Protein AF-A0A3C0C6T7-F1 (afdb_monomer)

pLDDT: mean 97.29, std 1.56, range [91.44, 98.62]

Sequence (66 aa):
HTVGPIWRGGNSGEEKTLENAYRNSLKEAVSIGAKSVAFPAISTGVYRFPPDLAADIAVRTIISFL

Nearest PDB structures (foldseek):
  5cms-assembly3_B  TM=9.991E-01  e=2.013E-05  Escherichia coli
  5cb3-assembly1_A  TM=1.004E+00  e=2.439E-05  Escherichia coli K-12
  5cb5-assembly14_M  TM=9.994E-01  e=2.288E-05  Escherichia coli K-12
  1vhu-assembly1_A  TM=9.359E-01  e=3.850E-03  Archaeoglobus fulgidus
  6fx7-assembly1_A  TM=8.924E-01  e=6.429E-03  Archaeoglobus fulgidus DSM 4304

Foldseek 3Di:
DFAAAQDPPPPPCRLVSLLCRLLVVVVVCVVVVHPDDDDDLHCVPPSVDDSVSSVVSNVVSVVVND

Solvent-accessible surface area (backbone atoms only — not comparable to full-atom values): 4045 Å² total; per-residue (Å²): 139,75,74,53,40,65,54,81,84,70,82,82,54,35,68,59,43,40,37,47,34,53,52,53,52,50,53,50,37,57,74,73,65,55,91,75,87,87,80,75,79,70,27,46,59,97,31,57,30,57,60,70,61,47,49,52,44,51,53,53,45,53,64,76,68,110

Structure (mmCIF, N/CA/C/O backbone):
dat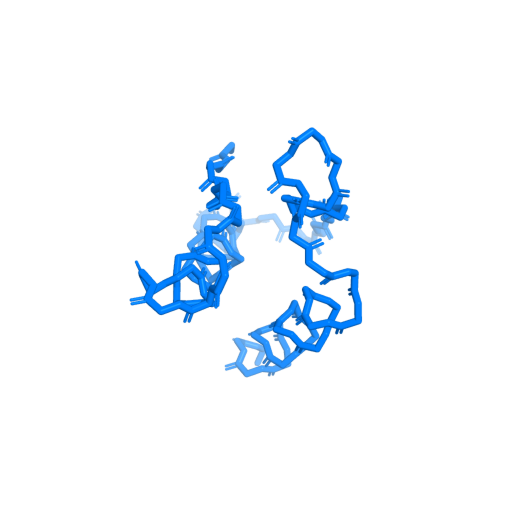a_AF-A0A3C0C6T7-F1
#
_entry.id   AF-A0A3C0C6T7-F1
#
loop_
_atom_site.group_PDB
_atom_site.id
_atom_site.type_symbol
_atom_site.label_atom_id
_atom_site.label_alt_id
_atom_site.label_comp_id
_atom_site.label_asym_id
_atom_site.label_entity_id
_atom_site.label_seq_id
_atom_site.pdbx_PDB_ins_code
_atom_site.Cartn_x
_atom_site.Cartn_y
_atom_site.Cartn_z
_atom_site.occupancy
_atom_site.B_iso_or_equiv
_atom_site.auth_seq_id
_atom_site.auth_comp_id
_atom_site.auth_asym_id
_atom_site.auth_atom_id
_atom_site.pdbx_PDB_model_num
ATOM 1 N N . HIS A 1 1 ? -4.402 11.273 1.128 1.00 91.44 1 HIS A N 1
ATOM 2 C CA . HIS A 1 1 ? -3.690 11.279 -0.171 1.00 91.44 1 HIS A CA 1
ATOM 3 C C . HIS A 1 1 ? -2.349 10.588 0.022 1.00 91.44 1 HIS A C 1
ATOM 5 O O . HIS A 1 1 ? -1.731 10.808 1.055 1.00 91.44 1 HIS A O 1
ATOM 11 N N . THR A 1 2 ? -1.911 9.756 -0.920 1.00 95.69 2 THR A N 1
ATOM 12 C CA . THR A 1 2 ? -0.624 9.051 -0.842 1.00 95.69 2 THR A CA 1
ATOM 13 C C . THR A 1 2 ? 0.001 8.962 -2.228 1.00 95.69 2 THR A C 1
ATOM 15 O O . THR A 1 2 ? -0.717 8.986 -3.227 1.00 95.69 2 THR A O 1
ATOM 18 N N . VAL A 1 3 ? 1.327 8.876 -2.291 1.00 95.44 3 VAL A N 1
ATOM 19 C CA . VAL A 1 3 ? 2.075 8.736 -3.543 1.00 95.44 3 VAL A CA 1
ATOM 20 C C . VAL A 1 3 ? 2.656 7.332 -3.581 1.00 95.44 3 VAL A C 1
ATOM 22 O O . VAL A 1 3 ? 3.474 6.968 -2.740 1.00 95.44 3 VAL A O 1
ATOM 25 N N . GLY A 1 4 ? 2.199 6.537 -4.544 1.00 94.88 4 GLY A N 1
ATOM 26 C CA . GLY A 1 4 ? 2.759 5.217 -4.796 1.00 94.88 4 GLY A CA 1
ATOM 27 C C . GLY A 1 4 ? 4.072 5.291 -5.590 1.00 94.88 4 GLY A C 1
ATOM 28 O O . GLY A 1 4 ? 4.351 6.304 -6.236 1.00 94.88 4 GLY A O 1
ATOM 29 N N . PRO A 1 5 ? 4.893 4.230 -5.569 1.00 97.19 5 PRO A N 1
ATOM 30 C CA . PRO A 1 5 ? 6.130 4.167 -6.343 1.00 97.19 5 PRO A CA 1
ATOM 31 C C . PRO A 1 5 ? 5.862 4.092 -7.850 1.00 97.19 5 PRO A C 1
ATOM 33 O O . PRO A 1 5 ? 4.864 3.511 -8.284 1.00 97.19 5 PRO A O 1
ATOM 36 N N . ILE A 1 6 ? 6.803 4.606 -8.642 1.00 97.44 6 ILE A N 1
ATOM 37 C CA . ILE A 1 6 ? 6.944 4.253 -10.061 1.00 97.44 6 ILE A CA 1
ATOM 38 C C . ILE A 1 6 ? 7.730 2.946 -10.126 1.00 97.44 6 ILE A C 1
ATOM 40 O O . ILE A 1 6 ? 8.810 2.867 -9.543 1.00 97.44 6 ILE A O 1
ATOM 44 N N . TRP A 1 7 ? 7.223 1.950 -10.847 1.00 97.38 7 TRP A N 1
ATOM 45 C CA . TRP A 1 7 ? 7.920 0.682 -11.028 1.00 97.38 7 TRP A CA 1
ATOM 46 C C . TRP A 1 7 ? 9.160 0.836 -11.911 1.00 97.38 7 TRP A C 1
ATOM 48 O O . TRP A 1 7 ? 9.067 1.297 -13.051 1.00 97.38 7 TRP A O 1
ATOM 58 N N . ARG A 1 8 ? 10.322 0.428 -11.392 1.00 96.12 8 ARG A N 1
ATOM 59 C CA . ARG A 1 8 ? 11.622 0.456 -12.082 1.00 96.12 8 ARG A CA 1
ATOM 60 C C . ARG A 1 8 ? 12.285 -0.923 -12.121 1.00 96.12 8 ARG A C 1
ATOM 62 O O . ARG A 1 8 ? 13.501 -1.021 -12.258 1.00 96.12 8 ARG A O 1
ATOM 69 N N . GLY A 1 9 ? 11.491 -1.990 -12.023 1.00 94.69 9 GLY A N 1
ATOM 70 C CA . GLY A 1 9 ? 11.978 -3.370 -12.071 1.00 94.69 9 GLY A CA 1
ATOM 71 C C . GLY A 1 9 ? 12.190 -4.031 -10.708 1.00 94.69 9 GLY A C 1
ATOM 72 O O . GLY A 1 9 ? 12.798 -5.094 -10.668 1.00 94.69 9 GLY A O 1
ATOM 73 N N . GLY A 1 10 ? 11.710 -3.434 -9.609 1.00 93.94 10 GLY A N 1
ATOM 74 C CA . GLY A 1 10 ? 11.589 -4.100 -8.302 1.00 93.94 10 GLY A CA 1
ATOM 75 C C . GLY A 1 10 ? 12.831 -4.046 -7.411 1.00 93.94 10 GLY A C 1
ATOM 76 O O . GLY A 1 10 ? 12.790 -4.499 -6.273 1.00 93.94 10 GLY A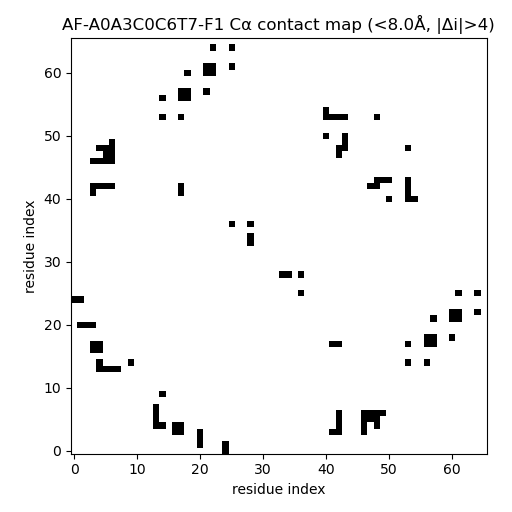 O 1
ATOM 77 N N . ASN A 1 11 ? 13.928 -3.461 -7.896 1.00 93.69 11 ASN A N 1
ATOM 78 C CA . ASN A 1 11 ? 15.201 -3.381 -7.168 1.00 93.69 11 ASN A CA 1
ATOM 79 C C . ASN A 1 11 ? 15.460 -2.005 -6.527 1.00 93.69 11 ASN A C 1
ATOM 81 O O . ASN A 1 11 ? 16.553 -1.752 -6.029 1.00 93.69 11 ASN A O 1
ATOM 85 N N . SER A 1 12 ? 14.480 -1.098 -6.551 1.00 94.31 12 SER A N 1
ATOM 86 C CA . SER A 1 12 ? 14.586 0.271 -6.018 1.00 94.31 12 SER A CA 1
ATOM 87 C C . SER A 1 12 ? 13.769 0.477 -4.734 1.00 94.31 12 SER A C 1
ATOM 89 O O . SER A 1 12 ? 13.538 1.615 -4.326 1.00 94.31 12 SER A O 1
ATOM 91 N N . GLY A 1 13 ? 13.318 -0.608 -4.095 1.00 96.50 13 GLY A N 1
ATOM 92 C CA . GLY A 1 13 ? 12.505 -0.557 -2.877 1.00 96.50 13 GLY A CA 1
ATOM 93 C C . GLY A 1 13 ? 11.026 -0.245 -3.123 1.00 96.50 13 GLY A C 1
ATOM 94 O O . GLY A 1 13 ? 10.317 0.117 -2.183 1.00 96.50 13 GLY A O 1
ATOM 95 N N . GLU A 1 14 ? 10.543 -0.395 -4.359 1.00 98.00 14 GLU A N 1
ATOM 96 C CA . GLU A 1 14 ? 9.178 -0.041 -4.748 1.00 98.00 14 GLU A CA 1
ATOM 97 C C . GLU A 1 14 ? 8.135 -0.786 -3.912 1.00 98.00 14 GLU A C 1
ATOM 99 O O . GLU A 1 14 ? 7.173 -0.177 -3.450 1.00 98.00 14 GLU A O 1
ATOM 104 N N . GLU A 1 15 ? 8.339 -2.077 -3.641 1.00 97.94 15 GLU A N 1
ATOM 105 C CA . GLU A 1 15 ? 7.414 -2.852 -2.809 1.00 97.94 15 GLU A CA 1
ATOM 106 C C . GLU A 1 15 ? 7.240 -2.236 -1.418 1.00 97.94 15 GLU A C 1
ATOM 108 O O . GLU A 1 15 ? 6.116 -2.082 -0.936 1.00 97.94 15 GLU A O 1
ATOM 113 N N . LYS A 1 16 ? 8.345 -1.802 -0.796 1.00 98.12 16 LYS A N 1
ATOM 114 C CA . LYS A 1 16 ? 8.308 -1.177 0.527 1.00 98.12 16 LYS A CA 1
ATOM 115 C C . LYS A 1 16 ? 7.621 0.181 0.486 1.00 98.12 16 LYS A C 1
ATOM 117 O O . LYS A 1 16 ? 6.869 0.520 1.400 1.00 98.12 16 LYS A O 1
ATOM 122 N N . THR A 1 17 ? 7.850 0.963 -0.566 1.00 98.19 17 THR A N 1
ATOM 123 C CA . THR A 1 17 ? 7.146 2.234 -0.766 1.00 98.19 17 THR A CA 1
ATOM 124 C C . THR A 1 17 ? 5.642 2.013 -0.925 1.00 98.19 17 THR A C 1
ATOM 126 O O . THR A 1 17 ? 4.861 2.745 -0.317 1.00 98.19 17 THR A O 1
ATOM 129 N N . LEU A 1 18 ? 5.223 0.992 -1.681 1.00 98.44 18 LEU A N 1
ATOM 130 C CA . LEU A 1 18 ? 3.811 0.648 -1.843 1.00 98.44 18 LEU A CA 1
ATOM 131 C C . LEU A 1 18 ? 3.190 0.174 -0.518 1.00 98.44 18 LEU A C 1
ATOM 133 O O . LEU A 1 18 ? 2.122 0.655 -0.143 1.00 98.44 18 LEU A O 1
ATOM 137 N N . GLU A 1 19 ? 3.882 -0.686 0.235 1.00 98.50 19 GLU A N 1
ATOM 138 C CA . GLU A 1 19 ? 3.473 -1.111 1.584 1.00 98.50 19 GLU A CA 1
ATOM 139 C C . GLU A 1 19 ? 3.262 0.102 2.506 1.00 98.50 19 GLU A C 1
ATOM 141 O O . GLU A 1 19 ? 2.228 0.238 3.165 1.00 98.50 19 GLU A O 1
ATOM 146 N N . ASN A 1 20 ? 4.218 1.035 2.517 1.00 98.44 20 ASN A N 1
ATOM 147 C CA . ASN A 1 20 ? 4.133 2.252 3.320 1.00 98.44 20 AS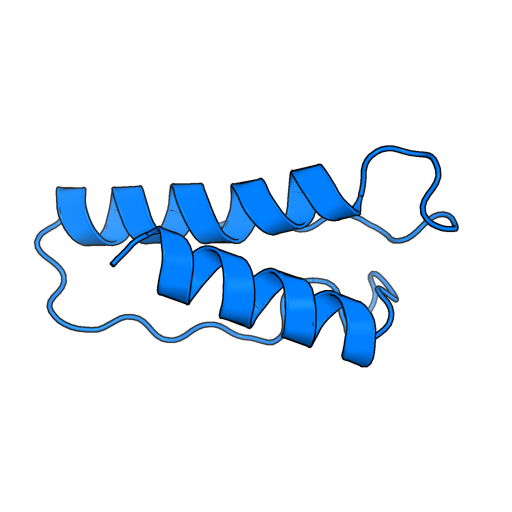N A CA 1
ATOM 148 C C . ASN A 1 20 ? 2.959 3.145 2.892 1.00 98.44 20 ASN A C 1
ATOM 150 O O . ASN A 1 20 ? 2.315 3.747 3.754 1.00 98.44 20 ASN A O 1
ATOM 154 N N . ALA A 1 21 ? 2.645 3.214 1.594 1.00 98.50 21 ALA A N 1
ATOM 155 C CA . ALA A 1 21 ? 1.509 3.981 1.090 1.00 98.50 21 ALA A CA 1
ATOM 156 C C . ALA A 1 21 ? 0.176 3.474 1.667 1.00 98.50 21 ALA A C 1
ATOM 158 O O . ALA A 1 21 ? -0.629 4.291 2.123 1.00 98.50 21 ALA A O 1
ATOM 159 N N . TYR A 1 22 ? -0.031 2.153 1.717 1.00 98.62 22 TYR A N 1
ATOM 160 C CA . TYR A 1 22 ? -1.200 1.546 2.364 1.00 98.62 22 TYR A CA 1
ATOM 161 C C . TYR A 1 22 ? -1.171 1.736 3.882 1.00 98.62 22 TYR A C 1
ATOM 163 O O . TYR A 1 22 ? -2.123 2.267 4.455 1.00 98.62 22 TYR A O 1
ATOM 171 N N . ARG A 1 23 ? -0.061 1.371 4.539 1.00 98.56 23 ARG A N 1
ATOM 172 C CA . ARG A 1 23 ? 0.064 1.410 6.004 1.00 98.56 23 ARG A CA 1
ATOM 173 C C . ARG A 1 23 ? -0.159 2.812 6.570 1.00 98.56 23 ARG A C 1
ATOM 175 O O . ARG A 1 23 ? -0.868 2.963 7.560 1.00 98.56 23 ARG A O 1
ATOM 182 N N . ASN A 1 24 ? 0.420 3.841 5.954 1.00 98.38 24 ASN A N 1
ATOM 183 C CA . ASN A 1 24 ? 0.254 5.219 6.417 1.00 98.38 24 ASN A CA 1
ATOM 184 C C . ASN A 1 24 ? -1.157 5.748 6.139 1.00 98.38 24 ASN A C 1
ATOM 186 O O . ASN A 1 24 ? -1.714 6.439 6.985 1.00 98.38 24 ASN A O 1
ATOM 190 N N . SER A 1 25 ? -1.768 5.372 5.011 1.00 98.44 25 SER A N 1
ATOM 191 C CA . SER A 1 25 ? -3.160 5.742 4.724 1.00 98.44 25 SER A CA 1
ATOM 192 C C . SER A 1 25 ? -4.137 5.122 5.730 1.00 98.44 25 SER A C 1
ATOM 194 O O . SER A 1 25 ? -5.072 5.791 6.160 1.00 98.44 25 SER A O 1
ATOM 196 N N . LEU A 1 26 ? -3.904 3.872 6.147 1.00 98.38 26 LEU A N 1
ATOM 197 C CA . LEU A 1 26 ? -4.689 3.207 7.192 1.00 98.38 26 LEU A CA 1
ATOM 198 C C . LEU A 1 26 ? -4.501 3.867 8.565 1.00 98.38 26 LEU A C 1
ATOM 200 O O . LEU A 1 26 ? -5.485 4.130 9.252 1.00 98.38 26 LEU A O 1
ATOM 204 N N . LYS A 1 27 ? -3.259 4.194 8.950 1.00 98.44 27 LYS A N 1
ATOM 205 C CA . LYS A 1 27 ? -2.980 4.948 10.187 1.00 98.44 27 LYS A CA 1
ATOM 206 C C . LYS A 1 27 ? -3.723 6.280 10.221 1.00 98.44 27 LYS A C 1
ATOM 208 O O . LYS A 1 27 ? -4.313 6.619 11.241 1.00 98.44 27 LYS A O 1
ATOM 213 N N . GLU A 1 28 ? -3.723 7.004 9.106 1.00 98.38 28 GLU A N 1
ATOM 214 C CA . GLU A 1 28 ? -4.437 8.275 8.999 1.00 98.38 28 GLU A CA 1
ATOM 215 C C . GLU A 1 28 ? -5.953 8.081 9.113 1.00 98.38 28 GLU A C 1
ATOM 217 O O . GLU A 1 28 ? -6.615 8.822 9.831 1.00 98.38 28 GLU A O 1
ATOM 222 N N . ALA A 1 29 ? -6.504 7.039 8.482 1.00 98.25 29 ALA A N 1
ATOM 223 C CA . ALA A 1 29 ? -7.921 6.704 8.602 1.00 98.25 29 ALA A CA 1
ATOM 224 C C . ALA A 1 29 ? -8.336 6.454 10.064 1.00 98.25 29 ALA A C 1
ATOM 226 O O . ALA A 1 29 ? -9.380 6.940 10.498 1.00 98.25 29 ALA A O 1
ATOM 227 N N . VAL A 1 30 ? -7.497 5.755 10.838 1.00 98.19 30 VAL A N 1
ATOM 228 C CA . VAL A 1 30 ? -7.706 5.558 12.283 1.00 98.19 30 VAL A CA 1
ATOM 229 C C . VAL A 1 30 ? -7.623 6.886 13.039 1.00 98.19 30 VAL A C 1
ATOM 231 O O . VAL A 1 30 ? -8.496 7.167 13.857 1.00 98.19 30 VAL A O 1
ATOM 234 N N . SER A 1 31 ? -6.614 7.711 12.743 1.00 98.31 31 SER A N 1
ATOM 235 C CA . SER A 1 31 ? -6.388 9.021 13.377 1.00 98.31 31 SER A CA 1
ATOM 236 C C . SER A 1 31 ? -7.606 9.945 13.269 1.00 98.31 31 SER A C 1
ATOM 238 O O . SER A 1 31 ? -8.004 10.572 14.249 1.00 98.31 31 SER A O 1
ATOM 240 N N . ILE A 1 32 ? -8.259 9.973 12.104 1.00 98.25 32 ILE A N 1
ATOM 241 C CA . ILE A 1 32 ? -9.454 10.800 11.869 1.00 98.25 32 ILE A CA 1
A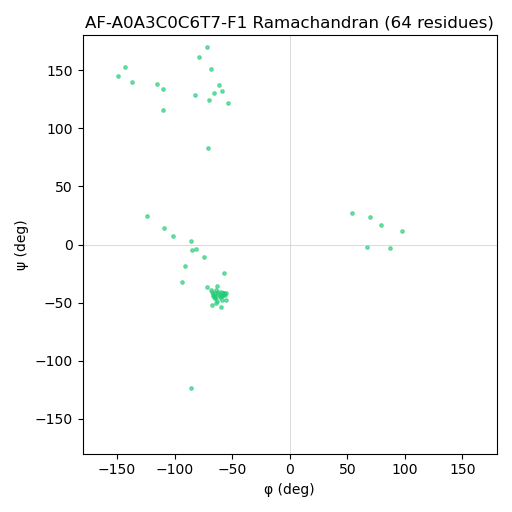TOM 242 C C . ILE A 1 32 ? -10.768 10.120 12.293 1.00 98.25 32 ILE A C 1
ATOM 244 O O . ILE A 1 32 ? -11.847 10.663 12.062 1.00 98.25 32 ILE A O 1
ATOM 248 N N . GLY A 1 33 ? -10.708 8.918 12.875 1.00 98.19 33 GLY A N 1
ATOM 249 C CA . GLY A 1 33 ? -11.886 8.163 13.305 1.00 98.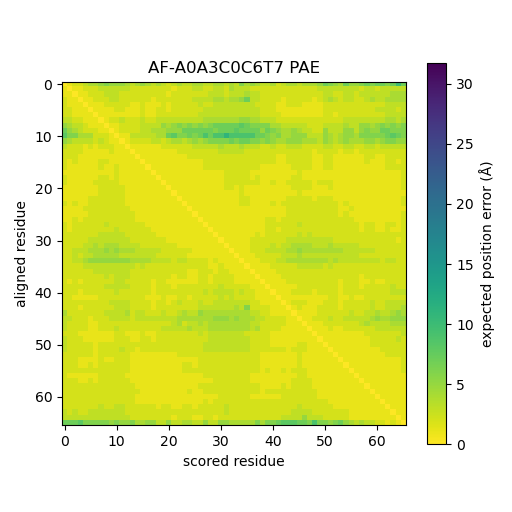19 33 GLY A CA 1
ATOM 250 C C . GLY A 1 33 ? -12.754 7.627 12.159 1.00 98.19 33 GLY A C 1
ATOM 251 O O . GLY A 1 33 ? -13.946 7.373 12.366 1.00 98.19 33 GLY A O 1
ATOM 252 N N . ALA A 1 34 ? -12.192 7.451 10.958 1.00 98.25 34 ALA A N 1
ATOM 253 C CA . ALA A 1 34 ? -12.923 6.926 9.811 1.00 98.25 34 ALA A CA 1
ATOM 254 C C . ALA A 1 34 ? -13.426 5.500 10.085 1.00 98.25 34 ALA A C 1
ATOM 256 O O . ALA A 1 34 ? -12.709 4.650 10.611 1.00 98.25 34 ALA A O 1
ATOM 257 N N . LYS A 1 35 ? -14.677 5.223 9.701 1.00 97.38 35 LYS A N 1
ATOM 258 C CA . LYS A 1 35 ? -15.299 3.894 9.853 1.00 97.38 35 LYS A CA 1
ATOM 259 C C . LYS A 1 35 ? -15.102 2.990 8.640 1.00 97.38 35 LYS A C 1
ATOM 261 O O . LYS A 1 35 ? -15.262 1.781 8.747 1.00 97.38 35 LYS A O 1
ATOM 266 N N . SER A 1 36 ? -14.761 3.573 7.496 1.00 97.75 36 SER A N 1
ATOM 267 C CA . SER A 1 36 ? -14.556 2.868 6.236 1.00 97.75 36 SER A CA 1
ATOM 268 C C . SER A 1 36 ? -13.519 3.594 5.391 1.00 97.75 36 SER A C 1
ATOM 270 O O . SER A 1 36 ? -13.498 4.826 5.361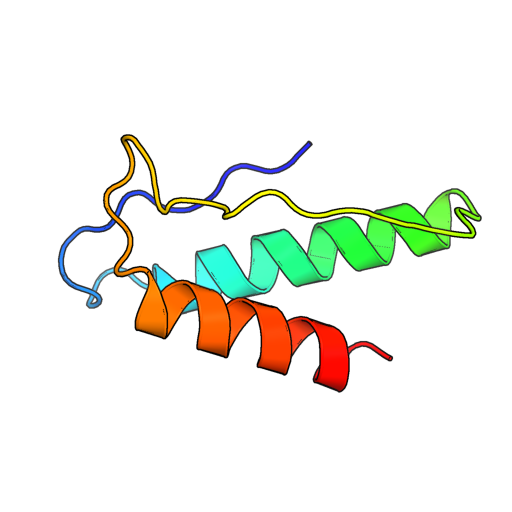 1.00 97.75 36 SER A O 1
ATOM 272 N N . VAL A 1 37 ? -12.712 2.833 4.656 1.00 97.44 37 VAL A N 1
ATOM 273 C CA . VAL A 1 37 ? -11.747 3.343 3.680 1.00 97.44 37 VAL A CA 1
ATOM 274 C C . VAL A 1 37 ? -11.813 2.477 2.426 1.00 97.44 37 VAL A C 1
ATOM 276 O O . VAL A 1 37 ? -11.934 1.258 2.518 1.00 97.44 37 VAL A O 1
ATOM 279 N N . ALA A 1 38 ? -11.727 3.113 1.259 1.00 97.75 38 ALA A N 1
ATOM 280 C CA . ALA A 1 38 ? -11.600 2.443 -0.028 1.00 97.75 38 ALA A CA 1
ATOM 281 C C . ALA A 1 38 ? -10.243 2.793 -0.647 1.00 97.75 38 ALA A C 1
ATOM 283 O O . ALA A 1 38 ? -9.816 3.949 -0.601 1.00 97.75 38 ALA A O 1
ATOM 284 N N . PHE A 1 39 ? -9.579 1.801 -1.238 1.00 97.75 39 PHE A N 1
ATOM 285 C CA . PHE A 1 39 ? -8.311 1.989 -1.937 1.00 97.75 39 PHE A CA 1
ATOM 286 C C . PHE A 1 39 ? -8.492 1.812 -3.446 1.00 97.75 39 PHE A C 1
ATOM 288 O O . PHE A 1 39 ? -9.101 0.826 -3.866 1.00 97.75 39 PHE A O 1
ATOM 295 N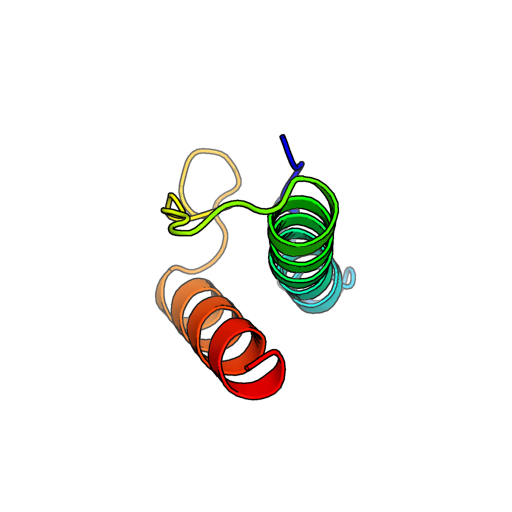 N . PRO A 1 40 ? -7.946 2.718 -4.278 1.00 96.88 40 PRO A N 1
ATOM 296 C CA . PRO A 1 40 ? -7.741 2.415 -5.687 1.00 96.88 40 PRO A CA 1
ATOM 297 C C . PRO A 1 40 ? -6.585 1.415 -5.837 1.00 96.88 40 PRO A C 1
ATOM 299 O O . PRO A 1 40 ? -5.823 1.184 -4.898 1.00 96.88 40 PRO A O 1
ATOM 302 N N . ALA A 1 41 ? -6.393 0.875 -7.040 1.00 96.62 41 ALA A N 1
ATOM 303 C CA . ALA A 1 41 ? -5.209 0.084 -7.362 1.00 96.62 41 ALA A CA 1
ATOM 304 C C . ALA A 1 41 ? -3.964 1.000 -7.447 1.00 96.62 41 ALA A C 1
ATOM 306 O O . ALA A 1 41 ? -3.599 1.503 -8.512 1.00 96.62 41 ALA A O 1
ATOM 307 N N . ILE A 1 42 ? -3.355 1.299 -6.294 1.00 97.06 42 ILE A N 1
ATOM 308 C CA . ILE A 1 42 ? -2.228 2.237 -6.183 1.00 97.06 42 ILE A CA 1
ATOM 309 C C . ILE A 1 42 ? -1.063 1.752 -7.062 1.00 97.06 42 ILE A C 1
ATOM 311 O O . ILE A 1 42 ? -0.675 0.590 -7.013 1.00 97.06 42 ILE A O 1
ATOM 315 N N . SER A 1 43 ? -0.496 2.668 -7.850 1.00 95.69 43 SER A N 1
ATOM 316 C CA . SER A 1 43 ? 0.650 2.458 -8.752 1.00 95.69 43 SER A CA 1
ATOM 317 C C . SER A 1 43 ? 0.459 1.534 -9.965 1.00 95.69 43 SER A C 1
ATOM 319 O O . SER A 1 43 ? 1.369 1.456 -10.790 1.00 95.69 43 SER A O 1
ATOM 321 N N . THR A 1 44 ? -0.700 0.904 -10.165 1.00 96.31 44 THR A N 1
ATOM 322 C CA . THR A 1 44 ? -0.908 -0.039 -11.289 1.00 96.31 44 THR A CA 1
ATOM 323 C C . THR A 1 44 ? -1.321 0.627 -12.610 1.00 96.31 44 THR A C 1
ATOM 325 O O . THR A 1 44 ? -1.423 -0.039 -13.635 1.00 96.31 44 THR A O 1
ATOM 328 N N . GLY A 1 45 ? -1.544 1.946 -12.608 1.00 95.75 45 GLY A N 1
ATOM 329 C CA . GLY A 1 45 ? -1.817 2.742 -13.810 1.00 95.75 45 GLY A CA 1
ATOM 330 C C . GLY A 1 45 ? -0.539 3.209 -14.518 1.00 95.75 45 GLY A C 1
ATOM 331 O O . GLY A 1 45 ? 0.340 2.421 -14.858 1.00 95.75 45 GLY A O 1
ATOM 332 N N . VAL A 1 46 ? -0.393 4.526 -14.703 1.00 95.69 46 VAL A N 1
ATOM 333 C CA . VAL A 1 46 ? 0.773 5.145 -15.379 1.00 95.69 46 VAL A CA 1
ATOM 334 C C . VAL A 1 46 ? 2.115 4.777 -14.722 1.00 95.69 46 VAL A C 1
ATOM 336 O O . VAL A 1 46 ? 3.147 4.785 -15.387 1.00 95.69 46 VAL A O 1
ATOM 339 N N . TYR A 1 47 ? 2.109 4.413 -13.438 1.00 95.81 47 TYR A N 1
ATOM 340 C CA . TYR A 1 47 ? 3.300 4.011 -12.679 1.00 95.81 47 TYR A CA 1
ATOM 341 C C . TYR A 1 47 ? 3.713 2.545 -12.894 1.00 95.81 47 TYR A C 1
ATOM 343 O O . TYR A 1 47 ? 4.776 2.152 -12.417 1.00 95.81 47 TYR A O 1
ATOM 351 N N . ARG A 1 48 ? 2.926 1.777 -13.665 1.00 96.75 48 ARG A N 1
ATOM 352 C CA . ARG A 1 48 ? 3.243 0.444 -14.211 1.00 96.75 48 ARG A CA 1
ATOM 353 C C . ARG A 1 48 ? 3.679 -0.606 -13.186 1.00 96.75 48 ARG A C 1
ATOM 355 O O . ARG A 1 48 ? 4.403 -1.535 -13.538 1.00 96.75 48 ARG A O 1
ATOM 362 N N . PHE A 1 49 ? 3.249 -0.483 -11.935 1.00 98.19 49 PHE A N 1
ATOM 363 C CA . PHE A 1 49 ? 3.501 -1.517 -10.937 1.00 98.19 49 PHE A CA 1
ATOM 364 C C . PHE A 1 49 ? 2.747 -2.802 -11.313 1.00 98.19 49 PHE A C 1
ATOM 366 O O . PHE A 1 49 ? 1.552 -2.708 -11.612 1.00 98.19 49 PHE A O 1
ATOM 373 N N . PRO A 1 50 ? 3.406 -3.982 -11.321 1.00 98.00 50 PRO A N 1
ATOM 374 C CA . PRO A 1 50 ? 2.769 -5.244 -11.684 1.00 98.00 50 PRO A CA 1
ATOM 375 C C . PRO A 1 50 ? 1.499 -5.494 -10.854 1.00 98.00 50 PRO A C 1
ATOM 377 O O . PRO A 1 50 ? 1.594 -5.525 -9.624 1.00 98.00 50 PRO A O 1
ATOM 380 N N . PRO A 1 51 ? 0.318 -5.662 -11.483 1.00 97.81 51 PRO A N 1
ATOM 381 C CA . PRO A 1 51 ? -0.950 -5.749 -10.760 1.00 97.81 51 PRO A CA 1
ATOM 382 C C . PRO A 1 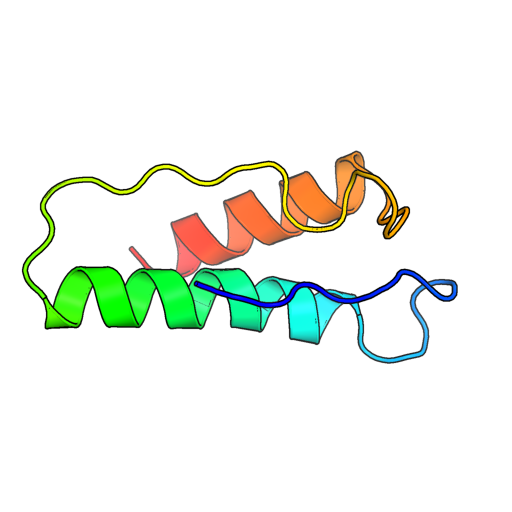51 ? -1.000 -6.866 -9.718 1.00 97.81 51 PRO A C 1
ATOM 384 O O . PRO A 1 51 ? -1.453 -6.621 -8.603 1.00 97.81 51 PRO A O 1
ATOM 387 N N . ASP A 1 52 ? -0.480 -8.051 -10.044 1.00 98.12 52 ASP A N 1
ATOM 388 C CA . ASP A 1 52 ? -0.501 -9.207 -9.139 1.00 98.12 52 ASP A CA 1
ATOM 389 C C . ASP A 1 52 ? 0.337 -8.955 -7.879 1.00 98.12 52 ASP A C 1
ATOM 391 O O . ASP A 1 52 ? -0.116 -9.188 -6.759 1.00 98.12 52 ASP A O 1
ATOM 395 N N . LEU A 1 53 ? 1.532 -8.383 -8.053 1.00 97.94 53 LEU A N 1
ATOM 396 C CA . LEU A 1 53 ? 2.411 -8.017 -6.944 1.00 97.94 53 LEU A CA 1
ATOM 397 C C . LEU A 1 53 ? 1.817 -6.872 -6.111 1.00 97.94 53 LEU A C 1
ATOM 399 O O . LEU A 1 53 ? 1.872 -6.898 -4.883 1.00 97.94 53 LEU A O 1
ATOM 403 N N . ALA A 1 54 ? 1.216 -5.870 -6.762 1.00 98.31 54 ALA A N 1
ATOM 404 C CA . ALA A 1 54 ? 0.547 -4.774 -6.067 1.00 98.31 54 ALA A CA 1
ATOM 405 C C . ALA A 1 54 ? -0.640 -5.267 -5.229 1.00 98.31 54 ALA A C 1
ATOM 407 O O . ALA A 1 54 ? -0.827 -4.793 -4.107 1.00 98.31 54 ALA A O 1
ATOM 408 N N . ALA A 1 55 ? -1.429 -6.204 -5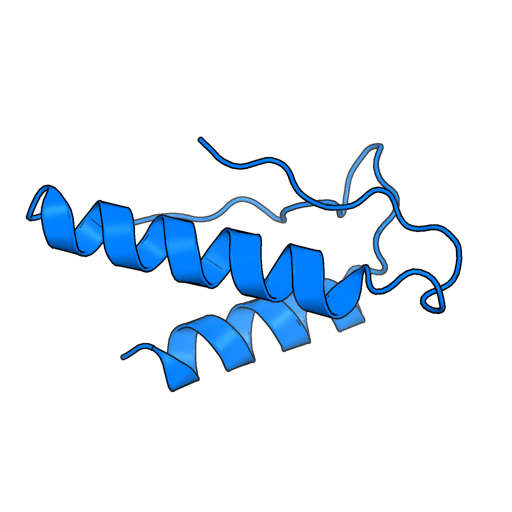.761 1.00 98.44 55 ALA A N 1
ATOM 409 C CA . ALA A 1 55 ? -2.565 -6.798 -5.068 1.00 98.44 55 ALA A CA 1
ATOM 410 C C . ALA A 1 55 ? -2.116 -7.597 -3.838 1.00 98.44 55 ALA A C 1
ATOM 412 O O . ALA A 1 55 ? -2.662 -7.394 -2.754 1.00 98.44 55 ALA A O 1
ATOM 413 N N . ASP A 1 56 ? -1.084 -8.433 -3.978 1.00 98.50 56 ASP A N 1
ATOM 414 C CA . ASP A 1 56 ? -0.496 -9.182 -2.864 1.00 98.50 56 ASP A CA 1
ATOM 415 C C . ASP A 1 56 ? 0.017 -8.248 -1.750 1.00 98.50 56 ASP A C 1
ATOM 417 O O . ASP A 1 56 ? -0.339 -8.409 -0.579 1.00 98.50 56 ASP A O 1
ATOM 421 N N . ILE A 1 57 ? 0.765 -7.197 -2.109 1.00 98.50 57 ILE A N 1
ATOM 422 C CA . ILE A 1 57 ? 1.241 -6.187 -1.150 1.00 98.50 57 ILE A CA 1
ATOM 423 C C . ILE A 1 57 ? 0.068 -5.478 -0.469 1.00 98.50 57 ILE A C 1
ATOM 425 O O . ILE A 1 57 ? 0.091 -5.306 0.752 1.00 98.50 57 ILE A O 1
ATOM 429 N N . ALA A 1 58 ? -0.954 -5.070 -1.225 1.00 98.50 58 ALA A N 1
ATOM 430 C CA . ALA A 1 58 ? -2.124 -4.385 -0.684 1.00 98.50 58 ALA A CA 1
ATOM 431 C C . ALA A 1 58 ? -2.849 -5.258 0.347 1.00 98.50 58 ALA A C 1
ATOM 433 O O . ALA A 1 58 ? -3.033 -4.843 1.493 1.00 98.50 58 ALA A O 1
ATOM 434 N N . VAL A 1 59 ? -3.199 -6.489 -0.036 1.00 98.50 59 VAL A N 1
ATOM 435 C CA . VAL A 1 59 ? -3.938 -7.431 0.812 1.00 98.50 59 VAL A CA 1
ATOM 436 C C . VAL A 1 59 ? -3.126 -7.795 2.050 1.00 98.50 59 VAL A C 1
ATOM 438 O O . VAL A 1 59 ? -3.635 -7.664 3.163 1.00 98.50 59 VAL A O 1
ATOM 441 N N . ARG A 1 60 ? -1.847 -8.168 1.896 1.00 98.50 60 ARG A N 1
ATOM 442 C CA . ARG A 1 60 ? -0.978 -8.504 3.035 1.00 98.50 60 ARG A CA 1
ATOM 443 C C . ARG A 1 60 ? -0.842 -7.335 4.006 1.00 98.50 60 ARG A C 1
ATOM 445 O O . ARG A 1 60 ? -0.903 -7.545 5.216 1.00 98.50 60 ARG A O 1
ATOM 452 N N . THR A 1 61 ? -0.661 -6.115 3.497 1.00 98.62 61 THR A N 1
ATOM 453 C CA . THR A 1 61 ? -0.498 -4.920 4.340 1.00 98.62 61 THR A CA 1
ATOM 454 C C . THR A 1 61 ? -1.771 -4.605 5.113 1.00 98.62 61 THR A C 1
ATOM 456 O O . THR A 1 61 ? -1.684 -4.303 6.300 1.00 98.62 61 THR A O 1
ATOM 459 N N . ILE A 1 62 ? -2.935 -4.697 4.461 1.00 98.25 62 ILE A N 1
ATOM 460 C CA . ILE A 1 62 ? -4.237 -4.457 5.095 1.00 98.25 62 ILE A CA 1
ATOM 461 C C . ILE A 1 62 ? -4.495 -5.507 6.178 1.00 98.25 62 ILE A C 1
ATOM 463 O O . ILE A 1 62 ? -4.775 -5.135 7.311 1.00 98.25 62 ILE A O 1
ATOM 467 N N . ILE A 1 63 ? -4.330 -6.797 5.865 1.00 98.25 63 ILE A N 1
ATOM 468 C CA . ILE A 1 63 ? -4.523 -7.886 6.837 1.00 98.25 63 ILE A CA 1
ATOM 469 C C . ILE A 1 63 ? -3.570 -7.742 8.025 1.00 98.25 63 ILE A C 1
ATOM 471 O O . ILE A 1 63 ? -3.984 -7.935 9.156 1.00 98.25 63 ILE A O 1
ATOM 475 N N . SER A 1 64 ? -2.310 -7.369 7.787 1.00 98.19 64 SER A N 1
ATOM 476 C CA . SER A 1 64 ? -1.315 -7.198 8.858 1.00 98.19 64 SER A CA 1
ATOM 477 C C . SER A 1 64 ? -1.513 -5.927 9.694 1.00 98.19 64 SER A C 1
ATOM 479 O O . SER A 1 64 ? -0.778 -5.718 10.658 1.00 98.19 64 SER A O 1
ATOM 481 N N . PHE A 1 65 ? -2.390 -5.014 9.269 1.00 97.50 65 PHE A N 1
ATOM 482 C CA . PHE A 1 65 ? -2.685 -3.774 9.989 1.00 97.50 65 PHE A CA 1
ATOM 483 C C . PHE A 1 65 ? -3.896 -3.909 10.919 1.00 97.50 65 PHE A C 1
ATOM 485 O O . PHE A 1 65 ? -3.933 -3.218 11.937 1.00 97.50 65 PHE A O 1
ATOM 492 N N . LEU A 1 66 ? -4.875 -4.734 10.534 1.00 92.75 66 LEU A N 1
ATOM 493 C CA . LEU A 1 66 ? -6.064 -5.053 11.330 1.00 92.75 66 LEU A CA 1
ATOM 494 C C . LEU A 1 66 ? -5.694 -5.856 12.584 1.00 92.75 66 LEU A C 1
ATOM 496 O O . LEU A 1 66 ? -6.366 -5.620 13.612 1.00 92.75 66 LEU A O 1
#

Mean predicted aligned error: 2.06 Å

Secondary structure (DSSP, 8-state):
---PPPPSSS-SSHHHHHHHHHHHHHHHHHHTT-S------TTSSTT---HHHHHHHHHHHHHTT-

Radius of gyration: 11.76 Å; Cα contacts (8 Å, |Δi|>4): 64; chains: 1; bounding box: 30×20×29 Å